Protein AF-A0A520GTH9-F1 (afdb_monomer_lite)

Radius of gyration: 28.16 Å; chains: 1; bounding box: 80×36×62 Å

Sequence (132 aa):
GTRSFLLGDFHVCLAECLGNTLLADTLRDFTARTTLIAMLYQSTHDAAQSCRDHVRIVDALARGDAAAAEALMAEHIGTVHSALRAQASHDPLAQLRDALAPVPGANAAALGRAPAGDPAFDDSSTYLGALL

Structure (mmCIF, N/CA/C/O backbone):
data_AF-A0A520GTH9-F1
#
_entry.id   AF-A0A520GTH9-F1
#
loop_
_atom_site.group_PDB
_atom_site.id
_atom_site.type_symbol
_atom_site.label_atom_id
_atom_site.label_alt_id
_atom_site.label_comp_id
_atom_site.label_asym_id
_atom_site.label_entity_id
_atom_site.label_seq_id
_atom_site.pdbx_PDB_ins_code
_atom_site.Cartn_x
_atom_site.Cartn_y
_atom_site.Cartn_z
_atom_site.occupancy
_atom_site.B_iso_or_equiv
_atom_site.auth_seq_id
_atom_site.auth_comp_id
_atom_site.auth_asym_id
_atom_site.auth_atom_id
_atom_site.pdbx_PDB_model_num
ATOM 1 N N . GLY A 1 1 ? 5.376 16.508 -9.663 1.00 44.72 1 GLY A N 1
ATOM 2 C CA . GLY A 1 1 ? 5.152 17.041 -8.307 1.00 44.72 1 GLY A CA 1
ATOM 3 C C . GLY A 1 1 ? 3.902 16.450 -7.689 1.00 44.72 1 GLY A C 1
ATOM 4 O O . GLY A 1 1 ? 4.001 15.481 -6.960 1.00 44.72 1 GLY A O 1
ATOM 5 N N . THR A 1 2 ? 2.723 16.958 -8.039 1.00 40.03 2 THR A N 1
ATOM 6 C CA . THR A 1 2 ? 1.427 16.597 -7.423 1.00 40.03 2 THR A CA 1
ATOM 7 C C . THR A 1 2 ? 0.949 15.161 -7.678 1.00 40.03 2 THR A C 1
ATOM 9 O O . THR A 1 2 ? 0.224 14.608 -6.864 1.00 40.03 2 THR A O 1
ATOM 12 N N . ARG A 1 3 ? 1.366 14.528 -8.785 1.00 46.72 3 ARG A N 1
ATOM 13 C CA . ARG A 1 3 ? 0.937 13.161 -9.152 1.00 46.72 3 ARG A CA 1
ATOM 14 C C . ARG A 1 3 ? 1.575 12.056 -8.312 1.00 46.72 3 ARG A C 1
ATOM 16 O O . ARG A 1 3 ? 0.880 11.131 -7.924 1.00 46.72 3 ARG A O 1
ATOM 23 N N . SER A 1 4 ? 2.869 12.162 -8.018 1.00 48.19 4 SER A N 1
ATOM 24 C CA . SER A 1 4 ? 3.557 11.190 -7.160 1.00 48.19 4 SER A CA 1
ATOM 25 C C . SER A 1 4 ? 3.226 11.406 -5.680 1.00 48.19 4 SER A C 1
ATOM 27 O O . SER A 1 4 ? 3.176 10.448 -4.921 1.00 48.19 4 SER A O 1
ATOM 29 N N . PHE A 1 5 ? 2.911 12.651 -5.300 1.00 45.00 5 PHE A N 1
ATOM 30 C CA . PHE A 1 5 ? 2.416 13.007 -3.969 1.00 45.00 5 PHE A CA 1
ATOM 31 C C . PHE A 1 5 ? 1.108 12.269 -3.623 1.00 45.00 5 PHE A C 1
ATOM 33 O O . PHE A 1 5 ? 0.982 11.744 -2.529 1.00 45.00 5 PHE A O 1
ATOM 40 N N . LEU A 1 6 ? 0.177 12.122 -4.576 1.00 52.22 6 LEU A N 1
ATOM 41 C CA . LEU A 1 6 ? -1.094 11.409 -4.359 1.00 52.22 6 LEU A CA 1
ATOM 42 C C . LEU A 1 6 ? -0.965 9.879 -4.242 1.00 52.22 6 LEU A C 1
ATOM 44 O O . LEU A 1 6 ? -1.888 9.240 -3.743 1.00 52.22 6 LEU A O 1
ATOM 48 N N . LEU A 1 7 ? 0.133 9.278 -4.713 1.00 60.75 7 LEU A N 1
ATOM 49 C CA . LEU A 1 7 ? 0.280 7.817 -4.724 1.00 60.75 7 LEU A CA 1
ATOM 50 C C . LEU A 1 7 ? 0.706 7.270 -3.360 1.00 60.75 7 LEU A C 1
ATOM 52 O O . LEU A 1 7 ? 0.171 6.271 -2.896 1.00 60.75 7 LEU A O 1
ATOM 56 N N . GLY A 1 8 ? 1.665 7.929 -2.715 1.00 63.94 8 GLY A N 1
ATOM 57 C CA . GLY A 1 8 ? 2.205 7.457 -1.445 1.00 63.94 8 GLY A CA 1
ATOM 58 C C . GLY A 1 8 ? 1.435 7.927 -0.213 1.00 63.94 8 GLY A C 1
ATOM 59 O O . GLY A 1 8 ? 1.250 7.162 0.733 1.00 63.94 8 GLY A O 1
ATOM 60 N N . ASP A 1 9 ? 0.913 9.157 -0.244 1.00 75.25 9 ASP A N 1
ATOM 61 C CA . ASP A 1 9 ? 0.174 9.730 0.889 1.00 75.25 9 ASP A CA 1
ATOM 62 C C . ASP A 1 9 ? -1.159 9.001 1.133 1.00 75.25 9 ASP A C 1
ATOM 64 O O . ASP A 1 9 ? -1.645 8.953 2.258 1.00 75.25 9 ASP A O 1
ATOM 68 N N . PHE A 1 10 ? -1.712 8.342 0.104 1.00 81.75 10 PHE A N 1
ATOM 69 C CA . PHE A 1 10 ? -2.893 7.486 0.233 1.00 81.75 10 PHE A CA 1
ATOM 70 C C . PHE A 1 10 ? -2.684 6.358 1.252 1.00 81.75 10 PHE A C 1
ATOM 72 O O . PHE A 1 10 ? -3.498 6.185 2.160 1.00 81.75 10 PHE A O 1
ATOM 79 N N . HIS A 1 11 ? -1.590 5.602 1.128 1.00 86.62 11 HIS A N 1
ATOM 80 C CA . HIS A 1 11 ? -1.325 4.465 2.010 1.00 86.62 11 HIS A CA 1
ATOM 81 C C . HIS A 1 11 ? -1.036 4.917 3.444 1.00 86.62 11 HIS A C 1
ATOM 83 O O . HIS A 1 11 ? -1.496 4.287 4.395 1.00 86.62 11 HIS A O 1
ATOM 89 N N . VAL A 1 12 ? -0.315 6.031 3.594 1.00 85.50 12 VAL A N 1
ATOM 90 C CA . VAL A 1 12 ? -0.036 6.645 4.897 1.00 85.50 12 VAL A CA 1
ATOM 91 C C . VAL A 1 12 ? -1.335 7.104 5.563 1.00 85.50 12 VAL A C 1
ATOM 93 O O . VAL A 1 12 ? -1.608 6.706 6.693 1.00 85.50 12 VAL A O 1
ATOM 96 N N . CYS A 1 13 ? -2.178 7.847 4.841 1.00 85.56 13 CYS A N 1
ATOM 97 C CA . CYS A 1 13 ? -3.477 8.310 5.326 1.00 85.56 13 CYS A CA 1
ATOM 98 C C . CYS A 1 13 ? -4.382 7.139 5.737 1.00 85.56 13 CYS A C 1
ATOM 100 O O . CYS A 1 13 ? -4.994 7.174 6.802 1.00 85.56 13 CYS A O 1
ATOM 102 N N . LEU A 1 14 ? -4.420 6.060 4.947 1.00 86.25 14 LEU A N 1
ATOM 103 C CA . LEU A 1 14 ? -5.212 4.876 5.279 1.00 86.25 14 LEU A CA 1
ATOM 104 C C . LEU A 1 14 ? -4.745 4.216 6.588 1.00 86.25 14 LEU A C 1
ATOM 106 O O . LEU A 1 14 ? -5.573 3.860 7.425 1.00 86.25 14 LEU A O 1
ATOM 110 N N . ALA A 1 15 ? -3.433 4.072 6.790 1.00 86.19 15 ALA A N 1
ATOM 111 C CA . ALA A 1 15 ? -2.881 3.502 8.019 1.00 86.19 15 ALA A CA 1
ATOM 112 C C . ALA A 1 15 ? -3.130 4.395 9.248 1.00 86.19 15 ALA A C 1
ATOM 114 O O . ALA A 1 15 ? -3.456 3.881 10.320 1.00 86.19 15 ALA A O 1
ATOM 115 N N . GLU A 1 16 ? -3.044 5.719 9.085 1.00 86.31 16 GLU A N 1
ATOM 116 C CA . GLU A 1 16 ? -3.393 6.696 10.124 1.00 86.31 16 GLU A CA 1
ATOM 117 C C . GLU A 1 16 ? -4.880 6.611 10.502 1.00 86.31 16 GLU A C 1
ATOM 119 O O . GLU A 1 16 ? -5.206 6.555 11.688 1.00 86.31 16 GLU A O 1
ATOM 124 N N . CYS A 1 17 ? -5.786 6.511 9.521 1.00 86.06 17 CYS A N 1
ATOM 125 C CA . CYS A 1 17 ? -7.223 6.341 9.764 1.00 86.06 17 CYS A CA 1
ATOM 126 C C . CYS A 1 17 ? -7.562 5.038 10.503 1.00 86.06 17 CYS A C 1
ATOM 128 O O . CYS A 1 17 ? -8.533 4.995 11.257 1.00 86.06 17 CYS A O 1
ATOM 130 N N . LEU A 1 18 ? -6.761 3.987 10.316 1.00 84.81 18 LEU A N 1
ATOM 131 C CA . LEU A 1 18 ? -6.887 2.719 11.040 1.00 84.81 18 LEU A CA 1
ATOM 132 C C . LEU A 1 18 ? -6.222 2.750 12.430 1.00 84.81 18 LEU A C 1
ATOM 134 O O . LEU A 1 18 ? -6.277 1.758 13.155 1.00 84.81 18 LEU A O 1
ATOM 138 N N . GLY A 1 19 ? -5.585 3.864 12.810 1.00 86.44 19 GLY A N 1
ATOM 139 C CA . GLY A 1 19 ? -4.881 4.021 14.084 1.00 86.44 19 GLY A CA 1
ATOM 140 C C . GLY A 1 19 ? -3.566 3.241 14.173 1.00 86.44 19 GLY A C 1
ATOM 141 O O . GLY A 1 19 ? -3.038 3.054 15.269 1.00 86.44 19 GLY A O 1
ATOM 142 N N . ASN A 1 20 ? -3.024 2.772 13.044 1.00 87.88 20 ASN A N 1
ATOM 143 C CA . ASN A 1 20 ? -1.798 1.981 13.008 1.00 87.88 20 ASN A CA 1
ATOM 144 C C . ASN A 1 20 ? -0.586 2.871 12.697 1.00 87.88 20 ASN A C 1
ATOM 146 O O . ASN A 1 20 ? -0.125 2.964 11.559 1.00 87.88 20 ASN A O 1
ATOM 150 N N . THR A 1 21 ? -0.070 3.529 13.735 1.00 83.44 21 THR A N 1
ATOM 151 C CA . THR A 1 21 ? 1.034 4.495 13.630 1.00 83.44 21 THR A CA 1
ATOM 152 C C . THR A 1 21 ? 2.346 3.858 13.171 1.00 83.44 21 THR A C 1
ATOM 154 O O . THR A 1 21 ? 3.033 4.425 12.328 1.00 83.44 21 THR A O 1
ATOM 157 N N . LEU A 1 22 ? 2.660 2.642 13.633 1.00 87.62 22 LEU A N 1
ATOM 158 C CA . LEU A 1 22 ? 3.846 1.900 13.188 1.00 87.62 22 LEU A CA 1
ATOM 159 C C . LEU A 1 22 ? 3.804 1.611 11.679 1.00 87.62 22 LEU A C 1
ATOM 161 O O . LEU A 1 22 ? 4.809 1.750 10.976 1.00 87.62 22 LEU A O 1
ATOM 165 N N . LEU A 1 23 ? 2.634 1.209 11.175 1.00 84.19 23 LEU A N 1
ATOM 166 C CA . LEU A 1 23 ? 2.433 0.976 9.750 1.00 84.19 23 LEU A CA 1
ATOM 167 C C . LEU A 1 23 ? 2.506 2.287 8.962 1.00 84.19 23 LEU A C 1
ATOM 169 O O . LEU A 1 23 ? 3.143 2.311 7.914 1.00 84.19 23 LEU A O 1
ATOM 173 N N . ALA A 1 24 ? 1.916 3.372 9.468 1.00 84.50 24 ALA A N 1
ATOM 174 C CA . ALA A 1 24 ? 1.981 4.685 8.830 1.00 84.50 24 ALA A CA 1
ATOM 175 C C . ALA A 1 24 ? 3.430 5.179 8.670 1.00 84.50 24 ALA A C 1
ATOM 177 O O . ALA A 1 24 ? 3.814 5.604 7.579 1.00 84.50 24 ALA A O 1
ATOM 178 N N . ASP A 1 25 ? 4.259 5.048 9.709 1.00 83.50 25 ASP A N 1
ATOM 179 C CA . ASP A 1 25 ? 5.677 5.429 9.663 1.00 83.50 25 ASP A CA 1
ATOM 180 C C . ASP A 1 25 ? 6.470 4.570 8.669 1.00 83.50 25 ASP A C 1
ATOM 182 O O . ASP A 1 25 ? 7.255 5.085 7.869 1.00 83.50 25 ASP A O 1
ATOM 186 N N . THR A 1 26 ? 6.210 3.260 8.655 1.00 84.19 26 THR A N 1
ATOM 187 C CA . THR A 1 26 ? 6.835 2.328 7.701 1.00 84.19 26 THR A CA 1
ATOM 188 C C . THR A 1 26 ? 6.444 2.666 6.258 1.00 84.19 26 THR A C 1
ATOM 190 O O . THR A 1 26 ? 7.292 2.724 5.364 1.00 84.19 26 THR A O 1
ATOM 193 N N . LEU A 1 27 ? 5.159 2.941 6.019 1.00 83.19 27 LEU A N 1
ATOM 194 C CA . LEU A 1 27 ? 4.643 3.327 4.707 1.00 83.19 27 LEU A CA 1
ATOM 195 C C . LEU A 1 27 ? 5.181 4.681 4.252 1.00 83.19 27 LEU A C 1
ATOM 197 O O . LEU A 1 27 ? 5.337 4.881 3.049 1.00 83.19 27 LEU A O 1
ATOM 201 N N . ARG A 1 28 ? 5.516 5.590 5.172 1.00 83.06 28 ARG A N 1
ATOM 202 C CA . ARG A 1 28 ? 6.146 6.874 4.847 1.00 83.06 28 ARG A CA 1
ATOM 203 C C . ARG A 1 28 ? 7.564 6.685 4.293 1.00 83.06 28 ARG A C 1
ATOM 205 O O . ARG A 1 28 ? 7.887 7.283 3.265 1.00 83.06 28 ARG A O 1
ATOM 212 N N . ASP A 1 29 ? 8.373 5.806 4.894 1.00 78.94 29 ASP A N 1
ATOM 213 C CA . ASP A 1 29 ? 9.714 5.469 4.373 1.00 78.94 29 ASP A CA 1
ATOM 214 C C . ASP A 1 29 ? 9.629 4.764 3.007 1.00 78.94 29 ASP A C 1
ATOM 216 O O . ASP A 1 29 ? 10.321 5.132 2.051 1.00 78.94 29 ASP A O 1
ATOM 220 N N . PHE A 1 30 ? 8.714 3.800 2.863 1.00 77.38 30 PHE A N 1
ATOM 221 C CA . PHE A 1 30 ? 8.494 3.108 1.589 1.00 77.38 30 PHE A CA 1
ATOM 222 C C . PHE A 1 30 ? 7.940 4.024 0.500 1.00 77.38 30 PHE A C 1
ATOM 224 O O . PHE A 1 30 ? 8.358 3.923 -0.656 1.00 77.38 30 PHE A O 1
ATOM 231 N N . THR A 1 31 ? 7.059 4.956 0.854 1.00 71.62 31 THR A N 1
ATOM 232 C CA . THR A 1 31 ? 6.516 5.967 -0.057 1.00 71.62 31 THR A CA 1
ATOM 233 C C . THR A 1 31 ? 7.621 6.833 -0.642 1.00 71.62 31 THR A C 1
ATOM 235 O O . THR A 1 31 ? 7.647 7.042 -1.857 1.00 71.62 31 THR A O 1
ATOM 238 N N . ALA A 1 32 ? 8.563 7.299 0.183 1.00 69.19 32 ALA A N 1
ATOM 239 C CA . ALA A 1 32 ? 9.670 8.133 -0.276 1.00 69.19 32 ALA A CA 1
ATOM 240 C C . ALA A 1 32 ? 10.544 7.396 -1.306 1.00 69.19 32 ALA A C 1
ATOM 242 O O . ALA A 1 32 ? 10.834 7.929 -2.380 1.00 69.19 32 ALA A O 1
ATOM 243 N N . ARG A 1 33 ? 10.897 6.134 -1.027 1.00 68.94 33 ARG A N 1
ATOM 244 C CA . ARG A 1 33 ? 11.703 5.298 -1.935 1.00 68.94 33 ARG A CA 1
ATOM 245 C C . ARG A 1 33 ? 10.961 4.952 -3.226 1.00 68.94 33 ARG A C 1
ATOM 247 O O . ARG A 1 33 ? 11.516 5.095 -4.313 1.00 68.94 33 ARG A O 1
ATOM 254 N N . THR A 1 34 ? 9.699 4.542 -3.120 1.00 65.94 34 THR A N 1
ATOM 255 C CA . THR A 1 34 ? 8.888 4.122 -4.275 1.00 65.94 34 THR A CA 1
ATOM 256 C C . THR A 1 34 ? 8.537 5.309 -5.172 1.00 65.94 34 THR A C 1
ATOM 258 O O . THR A 1 34 ? 8.530 5.173 -6.391 1.00 65.94 34 THR A O 1
ATOM 261 N N . THR A 1 35 ? 8.346 6.502 -4.599 1.00 67.12 35 THR A N 1
ATOM 262 C CA . THR A 1 35 ? 8.111 7.744 -5.353 1.00 67.12 35 THR A CA 1
ATOM 263 C C . THR A 1 35 ? 9.298 8.113 -6.235 1.00 67.12 35 THR A C 1
ATOM 265 O O . THR A 1 35 ? 9.100 8.478 -7.392 1.00 67.12 35 THR A O 1
ATOM 268 N N . LEU A 1 36 ? 10.529 7.986 -5.731 1.00 65.25 36 LEU A N 1
ATOM 269 C CA . LEU A 1 36 ? 11.733 8.247 -6.524 1.00 65.25 36 LEU A CA 1
ATOM 270 C C . LEU A 1 36 ? 11.849 7.282 -7.711 1.00 65.25 36 LEU A C 1
ATOM 272 O O . LEU A 1 36 ? 12.129 7.713 -8.827 1.00 6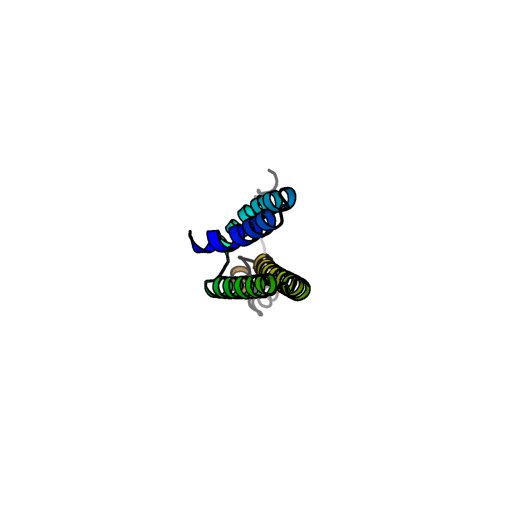5.25 36 LEU A O 1
ATOM 276 N N . ILE A 1 37 ? 11.564 5.997 -7.492 1.00 63.56 37 ILE A N 1
ATOM 277 C CA . ILE A 1 37 ? 11.581 4.980 -8.553 1.00 63.56 37 ILE A CA 1
ATOM 278 C C . ILE A 1 37 ? 10.467 5.247 -9.575 1.00 63.56 37 ILE A C 1
ATOM 280 O O . ILE A 1 37 ? 10.714 5.246 -10.779 1.00 63.56 37 ILE A O 1
ATOM 284 N N . ALA A 1 38 ? 9.259 5.564 -9.106 1.00 62.88 38 ALA A N 1
ATOM 285 C CA . ALA A 1 38 ? 8.137 5.917 -9.965 1.00 62.88 38 ALA A CA 1
ATOM 286 C C . ALA A 1 38 ? 8.421 7.177 -10.798 1.00 62.88 38 ALA A C 1
ATOM 288 O O . ALA A 1 38 ? 8.105 7.216 -11.980 1.00 62.88 38 ALA A O 1
ATOM 289 N N . MET A 1 39 ? 9.055 8.204 -10.228 1.00 64.25 39 MET A N 1
ATOM 290 C CA . MET A 1 39 ? 9.403 9.428 -10.961 1.00 64.25 39 MET A CA 1
ATOM 291 C C . MET A 1 39 ? 10.428 9.200 -12.074 1.00 64.25 39 MET A C 1
ATOM 293 O O . MET A 1 39 ? 10.406 9.929 -13.063 1.00 64.25 39 MET A O 1
ATOM 297 N N . LEU A 1 40 ? 11.315 8.220 -11.916 1.00 62.19 40 LEU A N 1
ATOM 298 C CA . LEU A 1 40 ? 12.329 7.900 -12.916 1.00 62.19 40 LEU A CA 1
ATOM 299 C C . LEU A 1 40 ? 11.773 7.058 -14.075 1.00 62.19 40 LEU A C 1
ATOM 301 O O . LEU A 1 40 ? 12.309 7.146 -15.177 1.00 62.19 40 LEU A O 1
ATOM 305 N N . TYR A 1 41 ? 10.713 6.268 -13.849 1.00 57.56 41 TYR A N 1
ATOM 306 C CA . TYR A 1 41 ? 10.343 5.191 -14.781 1.00 57.56 41 TYR A CA 1
ATOM 307 C C . TYR A 1 41 ? 8.840 4.982 -15.033 1.00 57.56 41 TYR A C 1
ATOM 309 O O . TYR A 1 41 ? 8.488 4.172 -15.889 1.00 57.56 41 TYR A O 1
ATOM 317 N N . GLN A 1 42 ? 7.929 5.678 -14.342 1.00 58.41 42 GLN A N 1
ATOM 318 C CA . GLN A 1 42 ? 6.491 5.512 -14.590 1.00 58.41 42 GLN A CA 1
ATOM 319 C C . GLN A 1 42 ? 6.001 6.335 -15.778 1.00 58.41 42 GLN A C 1
ATOM 321 O O . GLN A 1 42 ? 6.154 7.557 -15.838 1.00 58.41 42 GLN A O 1
ATOM 326 N N . SER A 1 43 ? 5.332 5.644 -16.701 1.00 62.12 43 SER A N 1
ATOM 327 C CA . SER A 1 43 ? 4.612 6.267 -17.803 1.00 62.12 43 SER A CA 1
ATOM 328 C C . SER A 1 43 ? 3.330 6.948 -17.298 1.00 62.12 43 SER A C 1
ATOM 330 O O . SER A 1 43 ? 2.777 6.617 -16.247 1.00 62.12 43 SER A O 1
ATOM 332 N N . THR A 1 44 ? 2.799 7.905 -18.061 1.00 56.75 44 THR A N 1
ATOM 333 C CA . THR A 1 44 ? 1.514 8.559 -17.747 1.00 56.75 44 THR A CA 1
ATOM 334 C C . THR A 1 44 ? 0.331 7.584 -17.710 1.00 56.75 44 THR A C 1
ATOM 336 O O . THR A 1 44 ? -0.678 7.885 -17.070 1.00 56.75 44 THR A O 1
ATOM 339 N N . HIS A 1 45 ? 0.452 6.431 -18.376 1.00 56.12 45 HIS A N 1
ATOM 340 C CA . HIS A 1 45 ? -0.567 5.386 -18.432 1.00 56.12 45 HIS A CA 1
ATOM 341 C C . HIS A 1 45 ? -0.653 4.593 -17.119 1.00 56.12 45 HIS A C 1
ATOM 343 O O . HIS A 1 45 ? -1.750 4.416 -16.586 1.00 56.12 45 HIS A O 1
ATOM 349 N N . ASP A 1 46 ? 0.492 4.211 -16.550 1.00 65.00 46 ASP A N 1
ATOM 350 C CA . ASP A 1 46 ? 0.561 3.416 -15.315 1.00 65.00 46 ASP A CA 1
ATOM 351 C C . ASP A 1 46 ? 0.026 4.198 -14.104 1.00 65.00 46 ASP A C 1
ATOM 353 O O . ASP A 1 46 ? -0.731 3.677 -13.283 1.00 65.00 46 ASP A O 1
ATOM 357 N N . ALA A 1 47 ? 0.304 5.505 -14.059 1.00 64.50 47 ALA A N 1
ATOM 358 C CA . ALA A 1 47 ? -0.218 6.392 -13.022 1.00 64.50 47 ALA A CA 1
ATOM 359 C C . ALA A 1 47 ? -1.757 6.498 -13.046 1.00 64.50 47 ALA A C 1
ATOM 361 O O . ALA A 1 47 ? -2.400 6.556 -11.999 1.00 64.50 47 ALA A O 1
ATOM 362 N N . ALA A 1 48 ? -2.369 6.512 -14.236 1.00 66.81 48 ALA A N 1
ATOM 363 C CA . ALA A 1 48 ? -3.824 6.577 -14.364 1.00 66.81 48 ALA A CA 1
ATOM 364 C C . ALA A 1 48 ? -4.503 5.271 -13.923 1.00 66.81 48 ALA A C 1
ATOM 366 O O . ALA A 1 48 ? -5.628 5.314 -13.423 1.00 66.81 48 ALA A O 1
ATOM 367 N N . GLN A 1 49 ? -3.834 4.128 -14.098 1.00 71.69 49 GLN A N 1
ATOM 368 C CA . GLN A 1 49 ? -4.322 2.840 -13.612 1.00 71.69 49 GLN A CA 1
ATOM 369 C C . GLN A 1 49 ? -4.273 2.766 -12.083 1.00 71.69 49 GLN A C 1
ATOM 371 O O . GLN A 1 49 ? -5.298 2.481 -11.472 1.00 71.69 49 GLN A O 1
ATOM 376 N N . SER A 1 50 ? -3.154 3.146 -11.461 1.00 75.38 50 SER A N 1
ATOM 377 C CA . SER A 1 50 ? -3.033 3.172 -9.994 1.00 75.38 50 SER A CA 1
ATOM 378 C C . SER A 1 50 ? -4.078 4.080 -9.331 1.00 75.38 50 SER A C 1
ATOM 380 O O . SER A 1 50 ? -4.680 3.694 -8.330 1.00 75.38 50 SER A O 1
ATOM 382 N N . CYS A 1 51 ? -4.389 5.242 -9.920 1.00 77.62 51 CYS A N 1
ATOM 383 C CA . CYS A 1 51 ? -5.479 6.088 -9.425 1.00 77.62 51 CYS A CA 1
ATOM 384 C C . CYS A 1 51 ? -6.845 5.383 -9.454 1.00 77.62 51 CYS A C 1
ATOM 386 O O . CYS A 1 51 ? -7.637 5.554 -8.528 1.00 77.62 51 CYS A O 1
ATOM 388 N N . ARG A 1 52 ? -7.140 4.599 -10.500 1.00 83.31 52 ARG A N 1
ATOM 389 C CA . ARG A 1 52 ? -8.395 3.833 -10.581 1.00 83.31 52 ARG A CA 1
ATOM 390 C C . ARG A 1 52 ? -8.448 2.732 -9.526 1.00 83.31 52 ARG A C 1
ATOM 392 O O . ARG A 1 52 ? -9.506 2.524 -8.938 1.00 83.31 52 ARG A O 1
ATOM 399 N N . ASP A 1 53 ? -7.326 2.071 -9.263 1.00 86.75 53 ASP A N 1
ATOM 400 C CA . ASP A 1 53 ? -7.245 1.030 -8.237 1.00 86.75 53 ASP A CA 1
ATOM 401 C C . ASP A 1 53 ? -7.522 1.611 -6.841 1.00 86.75 53 ASP A C 1
ATOM 403 O O . ASP A 1 53 ? -8.337 1.064 -6.099 1.00 86.75 53 ASP A O 1
ATOM 407 N N . HIS A 1 54 ? -6.940 2.773 -6.516 1.00 89.69 54 HIS A N 1
ATOM 408 C CA . HIS A 1 54 ? -7.190 3.459 -5.242 1.00 89.69 54 HIS A CA 1
ATOM 409 C C . HIS A 1 54 ? -8.669 3.804 -5.039 1.00 89.69 54 HIS A C 1
ATOM 411 O O . HIS A 1 54 ? -9.205 3.578 -3.956 1.00 89.69 54 HIS A O 1
ATOM 417 N N . VAL A 1 55 ? -9.355 4.296 -6.078 1.00 89.94 55 VAL A N 1
ATOM 418 C CA . VAL A 1 55 ? -10.799 4.587 -6.003 1.00 89.94 55 VAL A CA 1
ATOM 419 C C . VAL A 1 55 ? -11.595 3.321 -5.681 1.00 89.94 55 VAL A C 1
ATOM 421 O O . VAL A 1 55 ? -12.420 3.336 -4.772 1.00 89.94 55 VAL A O 1
ATOM 424 N N . ARG A 1 56 ? -11.299 2.196 -6.348 1.00 92.38 56 ARG A N 1
ATOM 425 C CA . ARG A 1 56 ? -11.984 0.915 -6.092 1.00 92.38 56 ARG A CA 1
ATOM 426 C C . ARG A 1 56 ? -11.797 0.438 -4.649 1.00 92.38 56 ARG A C 1
ATOM 428 O O . ARG A 1 56 ? -12.746 -0.078 -4.057 1.00 92.38 56 ARG A O 1
ATOM 435 N N . ILE A 1 57 ? -10.597 0.611 -4.091 1.00 91.62 57 ILE A N 1
ATOM 436 C CA . ILE A 1 57 ? -10.286 0.265 -2.696 1.00 91.62 57 ILE A CA 1
ATOM 437 C C . ILE A 1 57 ? -11.107 1.136 -1.739 1.00 91.62 57 ILE A C 1
ATOM 439 O O . ILE A 1 57 ? -11.766 0.608 -0.844 1.00 91.62 57 ILE A O 1
ATOM 443 N N . VAL A 1 58 ? -11.111 2.458 -1.942 1.00 91.00 58 VAL A N 1
ATOM 444 C CA . VAL A 1 58 ? -11.881 3.396 -1.108 1.00 91.00 58 VAL A CA 1
ATOM 445 C C . VAL A 1 58 ? -13.374 3.087 -1.167 1.00 91.00 58 VAL A C 1
ATOM 447 O O . VAL A 1 58 ? -14.028 3.061 -0.128 1.00 91.00 58 VAL A O 1
ATOM 450 N N . ASP A 1 59 ? -13.907 2.776 -2.346 1.00 93.00 59 ASP A N 1
ATOM 451 C CA . ASP A 1 59 ? -15.314 2.414 -2.504 1.00 93.00 59 ASP A CA 1
ATOM 452 C C . ASP A 1 59 ? -15.671 1.131 -1.735 1.00 93.00 59 ASP A C 1
ATOM 454 O O . ASP A 1 59 ? -16.757 1.035 -1.162 1.00 93.00 59 ASP A O 1
ATOM 458 N N . ALA A 1 60 ? -14.782 0.132 -1.710 1.00 93.69 60 ALA A N 1
ATOM 459 C CA . ALA A 1 60 ? -14.980 -1.087 -0.923 1.00 93.69 60 ALA A CA 1
ATOM 460 C C . ALA A 1 60 ? -14.962 -0.802 0.586 1.00 93.69 60 ALA A C 1
ATOM 462 O O . ALA A 1 60 ? -15.860 -1.248 1.305 1.00 93.69 60 ALA A O 1
ATOM 463 N N . LEU A 1 61 ? -14.009 0.016 1.043 1.00 91.25 61 LEU A N 1
ATOM 464 C CA . LEU A 1 61 ? -13.933 0.467 2.434 1.00 91.25 61 LEU A CA 1
ATOM 465 C C . LEU A 1 61 ? -15.183 1.257 2.847 1.00 91.25 61 LEU A C 1
ATOM 467 O O . LEU A 1 61 ? -15.737 1.006 3.913 1.00 91.25 61 LEU A O 1
ATOM 471 N N . ALA A 1 62 ? -15.678 2.154 1.990 1.00 92.25 62 ALA A N 1
ATOM 472 C CA . ALA A 1 62 ? -16.873 2.958 2.251 1.00 92.25 62 ALA A CA 1
ATOM 473 C C . ALA A 1 62 ? -18.147 2.109 2.394 1.00 92.25 62 ALA A C 1
ATOM 475 O O . ALA A 1 62 ? -19.061 2.481 3.129 1.00 92.25 62 ALA A O 1
ATOM 476 N N . ARG A 1 63 ? -18.206 0.950 1.726 1.00 95.56 63 ARG A N 1
ATOM 477 C CA . ARG A 1 63 ? -19.290 -0.035 1.887 1.00 95.56 63 ARG A CA 1
ATOM 478 C C . ARG A 1 63 ? -19.118 -0.946 3.109 1.00 95.56 63 ARG A C 1
ATOM 480 O O . ARG A 1 63 ? -20.001 -1.758 3.368 1.00 95.56 63 ARG A O 1
ATOM 487 N N . GLY A 1 64 ? -18.007 -0.839 3.841 1.00 92.94 64 GLY A N 1
ATOM 488 C CA . GLY A 1 64 ? -17.667 -1.728 4.956 1.00 92.94 64 GLY A CA 1
ATOM 489 C C . GLY A 1 64 ? -17.225 -3.131 4.524 1.00 92.94 64 GLY A C 1
ATOM 490 O O . GLY A 1 64 ? -17.160 -4.034 5.355 1.00 92.94 64 GLY A O 1
ATOM 491 N N . ASP A 1 65 ? -16.920 -3.331 3.239 1.00 96.19 65 ASP A N 1
ATOM 492 C CA . ASP A 1 65 ? -16.507 -4.623 2.692 1.00 96.19 65 ASP A CA 1
ATOM 493 C C . ASP A 1 65 ? -14.986 -4.789 2.804 1.00 96.19 65 ASP A C 1
ATOM 495 O O . ASP A 1 65 ? -14.222 -4.530 1.869 1.00 96.19 65 ASP A O 1
ATOM 499 N N . ALA A 1 66 ? -14.543 -5.193 3.996 1.00 91.06 66 ALA A N 1
ATOM 500 C CA . ALA A 1 66 ? -13.127 -5.371 4.299 1.00 91.06 66 ALA A CA 1
ATOM 501 C C . ALA A 1 66 ? -12.466 -6.452 3.426 1.00 91.06 66 ALA A C 1
ATOM 503 O O . ALA A 1 66 ? -11.327 -6.274 3.001 1.00 91.06 66 ALA A O 1
ATOM 504 N N . ALA A 1 67 ? -13.185 -7.536 3.112 1.00 94.62 67 ALA A N 1
ATOM 505 C CA . ALA A 1 67 ? -12.655 -8.631 2.302 1.00 94.62 67 ALA A CA 1
ATOM 506 C C . ALA A 1 67 ? -12.395 -8.183 0.856 1.00 94.62 67 ALA A C 1
ATOM 508 O O . ALA A 1 67 ? -11.341 -8.475 0.289 1.00 94.62 67 ALA A O 1
ATOM 509 N N . ALA A 1 68 ? -13.321 -7.420 0.265 1.00 94.50 68 ALA A N 1
ATOM 510 C CA . ALA A 1 68 ? -13.100 -6.844 -1.055 1.00 94.50 68 ALA A CA 1
ATOM 511 C C . ALA A 1 68 ? -11.970 -5.806 -1.046 1.00 94.50 68 ALA A C 1
ATOM 513 O O . ALA A 1 68 ? -11.153 -5.792 -1.965 1.00 94.50 68 ALA A O 1
ATOM 514 N N . ALA A 1 69 ? -11.893 -4.955 -0.018 1.00 92.50 69 ALA A N 1
ATOM 515 C CA . ALA A 1 69 ? -10.823 -3.967 0.102 1.00 92.50 69 ALA A CA 1
ATOM 516 C C . ALA A 1 69 ? -9.433 -4.625 0.195 1.00 92.50 69 ALA A C 1
ATOM 518 O O . ALA A 1 69 ? -8.499 -4.172 -0.466 1.00 92.50 69 ALA A O 1
ATOM 519 N N . GLU A 1 70 ? -9.306 -5.715 0.956 1.00 93.56 70 GLU A N 1
ATOM 520 C CA . GLU A 1 70 ? -8.071 -6.499 1.064 1.00 93.56 70 GLU A CA 1
ATOM 521 C C . GLU A 1 70 ? -7.670 -7.114 -0.283 1.00 93.56 70 GLU A C 1
ATOM 523 O O . GLU A 1 70 ? -6.532 -6.942 -0.727 1.00 93.56 70 GLU A O 1
ATOM 528 N N . ALA A 1 71 ? -8.611 -7.770 -0.969 1.00 95.44 71 ALA A N 1
ATOM 529 C CA . ALA A 1 71 ? -8.354 -8.379 -2.272 1.00 95.44 71 ALA A CA 1
ATOM 530 C C . ALA A 1 71 ? -7.892 -7.342 -3.312 1.00 95.44 71 ALA A C 1
ATOM 532 O O . ALA A 1 71 ? -6.924 -7.574 -4.038 1.00 95.44 71 ALA A O 1
ATOM 533 N N . LEU A 1 72 ? -8.542 -6.174 -3.343 1.00 94.62 72 LEU A N 1
ATOM 534 C CA . LEU A 1 72 ? -8.178 -5.068 -4.230 1.00 94.62 72 LEU A CA 1
ATOM 535 C C . LEU A 1 72 ? -6.800 -4.484 -3.892 1.00 94.62 72 LEU A C 1
ATOM 537 O O . LEU A 1 72 ? -6.034 -4.161 -4.798 1.00 94.62 72 LEU A O 1
ATOM 541 N N . MET A 1 73 ? -6.454 -4.372 -2.605 1.00 91.44 73 MET A N 1
ATOM 542 C CA . MET A 1 73 ? -5.129 -3.911 -2.180 1.00 91.44 73 MET A CA 1
ATOM 543 C C . MET A 1 73 ? -4.029 -4.895 -2.604 1.00 91.44 73 MET A C 1
ATOM 545 O O . MET A 1 73 ? -2.979 -4.475 -3.093 1.00 91.44 73 MET A O 1
ATOM 549 N N . ALA A 1 74 ? -4.269 -6.202 -2.469 1.00 92.56 74 ALA A N 1
ATOM 550 C CA . ALA A 1 74 ? -3.330 -7.233 -2.905 1.00 92.56 74 ALA A CA 1
ATOM 551 C C . ALA A 1 74 ? -3.113 -7.208 -4.430 1.00 92.56 74 ALA A C 1
ATOM 553 O O . ALA A 1 74 ? -1.971 -7.260 -4.892 1.00 92.56 74 ALA A O 1
ATOM 554 N N . GLU A 1 75 ? -4.191 -7.071 -5.211 1.00 91.88 75 GLU A N 1
ATOM 555 C CA . GLU A 1 75 ? -4.133 -6.919 -6.673 1.00 91.88 75 GLU A CA 1
ATOM 556 C C . GLU A 1 75 ? -3.329 -5.672 -7.078 1.00 91.88 75 GLU A C 1
ATOM 558 O O . GLU A 1 75 ? -2.436 -5.744 -7.931 1.00 91.88 75 GLU A O 1
ATOM 563 N N . HIS A 1 76 ? -3.602 -4.539 -6.426 1.00 89.00 76 HIS A N 1
ATOM 564 C CA . HIS A 1 76 ? -2.908 -3.280 -6.667 1.00 89.00 76 HIS A CA 1
ATOM 565 C C . HIS A 1 76 ? -1.395 -3.407 -6.421 1.00 89.00 76 HIS A C 1
ATOM 567 O O . HIS A 1 76 ? -0.590 -3.103 -7.307 1.00 89.00 76 HIS A O 1
ATOM 573 N N . ILE A 1 77 ? -0.991 -3.938 -5.261 1.00 86.69 77 ILE A N 1
ATOM 574 C CA . ILE A 1 77 ? 0.426 -4.147 -4.924 1.00 86.69 77 ILE A CA 1
ATOM 575 C C . ILE A 1 77 ? 1.084 -5.123 -5.907 1.00 86.69 77 ILE A C 1
ATOM 577 O O . ILE A 1 77 ? 2.211 -4.885 -6.344 1.00 86.69 77 ILE A O 1
ATOM 581 N N . GLY A 1 78 ? 0.391 -6.195 -6.301 1.00 86.12 78 GLY A N 1
ATOM 582 C CA . GLY A 1 78 ? 0.894 -7.156 -7.285 1.00 86.12 78 GLY A CA 1
ATOM 583 C C . GLY A 1 78 ? 1.157 -6.524 -8.656 1.00 86.12 78 GLY A C 1
ATOM 584 O O . GLY A 1 78 ? 2.179 -6.810 -9.290 1.00 86.12 78 GLY A O 1
ATOM 585 N N . THR A 1 79 ? 0.281 -5.616 -9.085 1.00 83.00 79 THR A N 1
ATOM 586 C CA . THR A 1 79 ? 0.432 -4.853 -10.332 1.00 83.00 79 THR A CA 1
ATOM 587 C C . THR A 1 79 ? 1.641 -3.922 -10.262 1.00 83.00 79 THR A C 1
ATOM 589 O O . THR A 1 79 ? 2.502 -3.964 -11.145 1.00 83.00 79 THR A O 1
ATOM 592 N N . VAL A 1 80 ? 1.766 -3.148 -9.178 1.00 79.06 80 VAL A N 1
ATOM 593 C CA . VAL A 1 80 ? 2.914 -2.254 -8.951 1.00 79.06 80 VAL A CA 1
ATOM 594 C C . VAL A 1 80 ? 4.222 -3.046 -8.897 1.00 79.06 80 VAL A C 1
ATOM 596 O O . VAL A 1 80 ? 5.187 -2.695 -9.573 1.00 79.06 80 VAL A O 1
ATOM 599 N N . HIS A 1 81 ? 4.257 -4.158 -8.159 1.00 81.00 81 HIS A N 1
ATOM 600 C CA . HIS A 1 81 ? 5.432 -5.024 -8.063 1.00 81.00 81 HIS A CA 1
ATOM 601 C C . HIS A 1 81 ? 5.848 -5.588 -9.430 1.00 81.00 81 HIS A C 1
AT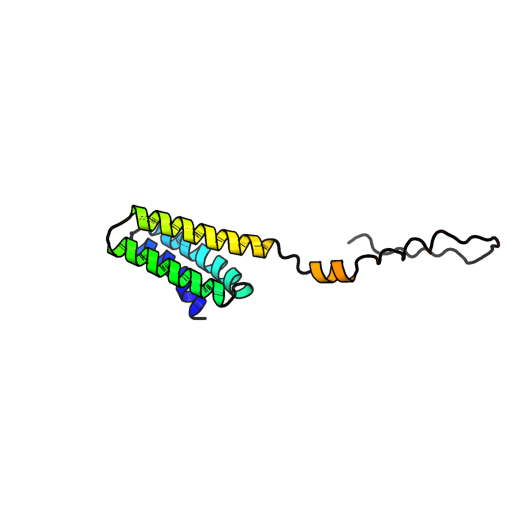OM 603 O O . HIS A 1 81 ? 7.031 -5.590 -9.771 1.00 81.00 81 HIS A O 1
ATOM 609 N N . SER A 1 82 ? 4.884 -6.038 -10.237 1.00 80.62 82 SER A N 1
ATOM 610 C CA . SER A 1 82 ? 5.151 -6.574 -11.577 1.00 80.62 82 SER A CA 1
ATOM 611 C C . SER A 1 82 ? 5.705 -5.505 -12.515 1.00 80.62 82 SER A C 1
ATOM 613 O O . SER A 1 82 ? 6.686 -5.757 -13.217 1.00 80.62 82 SER A O 1
ATOM 615 N N . ALA A 1 83 ? 5.138 -4.296 -12.473 1.00 74.94 83 ALA A N 1
ATOM 616 C CA . ALA A 1 83 ? 5.645 -3.160 -13.229 1.00 74.94 83 ALA A CA 1
ATOM 617 C C . ALA A 1 83 ? 7.094 -2.839 -12.830 1.00 74.94 83 ALA A C 1
ATOM 619 O O . ALA A 1 83 ? 7.961 -2.756 -13.701 1.00 74.94 83 ALA A O 1
ATOM 620 N N . LEU A 1 84 ? 7.383 -2.731 -11.528 1.00 72.94 84 LEU A N 1
ATOM 621 C CA . LEU A 1 84 ? 8.731 -2.459 -11.014 1.00 72.94 84 LEU A CA 1
ATOM 622 C C . LEU A 1 84 ? 9.737 -3.556 -11.397 1.00 72.94 84 LEU A C 1
ATOM 624 O O . LEU A 1 84 ? 10.877 -3.260 -11.754 1.00 72.94 84 LEU A O 1
ATOM 628 N N . ARG A 1 85 ? 9.325 -4.828 -11.375 1.00 73.81 85 ARG A N 1
ATOM 629 C CA . ARG A 1 85 ? 10.184 -5.952 -11.773 1.00 73.81 85 ARG A CA 1
ATOM 630 C C . ARG A 1 85 ? 10.529 -5.919 -13.261 1.00 73.81 85 ARG A C 1
ATOM 632 O O . ARG A 1 85 ? 11.690 -6.131 -13.601 1.00 73.81 85 ARG A O 1
ATOM 639 N N . ALA A 1 86 ? 9.555 -5.633 -14.126 1.00 69.38 86 ALA A N 1
ATOM 640 C CA . ALA A 1 86 ? 9.792 -5.479 -15.562 1.00 69.38 86 ALA A CA 1
ATOM 641 C C . ALA A 1 86 ? 10.794 -4.346 -15.859 1.00 69.38 86 ALA A C 1
ATOM 643 O O . ALA A 1 86 ? 11.598 -4.442 -16.787 1.00 69.38 86 ALA A O 1
ATOM 644 N N . GLN A 1 87 ? 10.796 -3.302 -15.026 1.00 64.12 87 GLN A N 1
ATOM 645 C CA . GLN A 1 87 ? 11.724 -2.176 -15.134 1.00 64.12 87 GLN A CA 1
ATOM 646 C C . GLN A 1 87 ? 13.142 -2.544 -14.669 1.00 64.12 87 GLN A C 1
ATOM 648 O O . GLN A 1 87 ? 14.107 -2.198 -15.343 1.00 64.12 87 GLN A O 1
ATOM 653 N N . ALA A 1 88 ? 13.292 -3.304 -13.578 1.00 64.06 88 ALA A N 1
ATOM 654 C CA . ALA A 1 88 ? 14.604 -3.759 -13.097 1.00 64.06 88 ALA A CA 1
ATOM 655 C C . ALA A 1 88 ? 15.335 -4.676 -14.098 1.00 64.06 88 ALA A C 1
ATOM 657 O O . ALA A 1 88 ? 16.561 -4.746 -14.092 1.00 64.06 88 ALA A O 1
ATOM 658 N N . SER A 1 89 ? 14.593 -5.369 -14.969 1.00 62.47 89 SER A N 1
ATOM 659 C CA . SER A 1 89 ? 15.155 -6.167 -16.065 1.00 62.47 89 SER A CA 1
ATOM 660 C C . SER A 1 89 ? 15.542 -5.359 -17.309 1.00 62.47 89 SER A C 1
ATOM 662 O O . SER A 1 89 ? 16.072 -5.944 -18.252 1.00 62.47 89 SER A O 1
ATOM 664 N N . HIS A 1 90 ? 15.287 -4.044 -17.348 1.00 63.50 90 HIS A N 1
ATOM 665 C CA . HIS A 1 90 ? 15.674 -3.216 -18.485 1.00 63.50 90 HIS A CA 1
ATOM 666 C C . HIS A 1 90 ? 17.190 -3.006 -18.486 1.00 63.50 90 HIS A C 1
ATOM 668 O O . HIS A 1 90 ? 17.730 -2.179 -17.758 1.00 63.50 90 HIS A O 1
ATOM 674 N N . ASP A 1 91 ? 17.878 -3.742 -19.346 1.00 71.75 91 ASP A N 1
ATOM 675 C CA . ASP A 1 91 ? 19.303 -3.591 -19.586 1.00 71.75 91 ASP A CA 1
ATOM 676 C C . ASP A 1 91 ? 19.561 -2.367 -20.486 1.00 71.75 91 ASP A C 1
ATOM 678 O O . ASP A 1 91 ? 19.256 -2.402 -21.682 1.00 71.75 91 ASP A O 1
ATOM 682 N N . PRO A 1 92 ? 20.105 -1.260 -19.947 1.00 68.88 92 PRO A N 1
ATOM 683 C CA . PRO A 1 92 ? 20.273 -0.013 -20.693 1.00 68.88 92 PRO A CA 1
ATOM 684 C C . PRO A 1 92 ? 21.261 -0.144 -21.858 1.00 68.88 92 PRO A C 1
ATOM 686 O O . PRO A 1 92 ? 21.254 0.684 -22.766 1.00 68.88 92 PRO A O 1
ATOM 689 N N . LEU A 1 93 ? 22.092 -1.188 -21.859 1.00 77.44 93 LEU A N 1
ATOM 690 C CA . LEU A 1 93 ? 23.048 -1.459 -22.923 1.00 77.44 93 LEU A CA 1
ATOM 691 C C . LEU A 1 93 ? 22.535 -2.506 -23.912 1.00 77.44 93 LEU A C 1
ATOM 693 O O . LEU A 1 93 ? 23.261 -2.815 -24.849 1.00 77.44 93 LEU A O 1
ATOM 697 N N . ALA A 1 94 ? 21.317 -3.036 -23.754 1.00 77.81 94 ALA A N 1
ATOM 698 C CA . ALA A 1 94 ? 20.787 -4.087 -24.622 1.00 77.81 94 ALA A CA 1
ATOM 699 C C . ALA A 1 94 ? 20.801 -3.678 -26.102 1.00 77.81 94 ALA A C 1
ATOM 701 O O . ALA A 1 94 ? 21.339 -4.411 -26.925 1.00 77.81 94 ALA A O 1
ATOM 702 N N . GLN A 1 95 ? 20.308 -2.479 -26.432 1.00 74.50 95 GLN A N 1
ATOM 703 C CA . GLN A 1 95 ? 20.326 -1.967 -27.811 1.00 74.50 95 GLN A CA 1
ATOM 704 C C . GLN A 1 95 ? 21.746 -1.759 -28.342 1.00 74.50 95 GLN A C 1
ATOM 706 O O . GLN A 1 95 ? 22.020 -2.052 -29.501 1.00 74.50 95 GLN A O 1
ATOM 711 N N . LEU A 1 96 ? 22.664 -1.276 -27.500 1.00 77.25 96 LEU A N 1
ATOM 712 C CA . LEU A 1 96 ? 24.058 -1.095 -27.895 1.00 77.25 96 LEU A CA 1
ATOM 713 C C . LEU A 1 96 ? 24.742 -2.447 -28.130 1.00 77.25 96 LEU A C 1
ATOM 715 O O . LEU A 1 96 ? 25.495 -2.600 -29.082 1.00 77.25 96 LEU A O 1
ATOM 719 N N . ARG A 1 97 ? 24.467 -3.439 -27.284 1.00 83.38 97 ARG A N 1
ATOM 720 C CA . ARG A 1 97 ? 25.028 -4.787 -27.395 1.00 83.38 97 ARG A CA 1
ATOM 721 C C . ARG A 1 97 ? 24.509 -5.515 -28.632 1.00 83.38 97 ARG A C 1
ATOM 723 O O . ARG A 1 97 ? 25.280 -6.223 -29.264 1.00 83.38 97 ARG A O 1
ATOM 730 N N . ASP A 1 98 ? 23.245 -5.295 -28.983 1.00 83.06 98 ASP A N 1
ATOM 731 C CA . ASP A 1 98 ? 22.626 -5.817 -30.202 1.00 83.06 98 ASP A CA 1
ATOM 732 C C . ASP A 1 98 ? 23.205 -5.137 -31.455 1.00 83.06 98 ASP A C 1
ATOM 734 O O . ASP A 1 98 ? 23.589 -5.801 -32.413 1.00 83.06 98 ASP A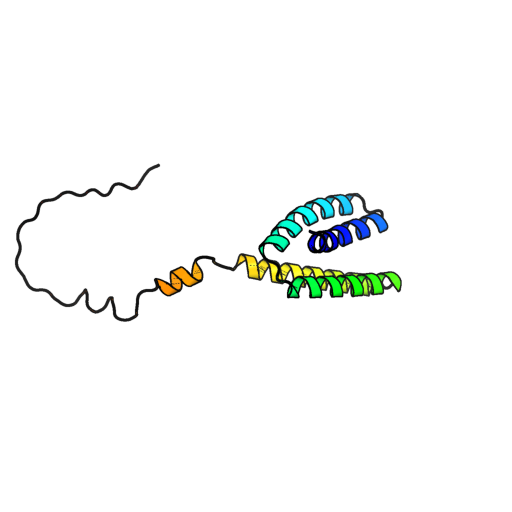 O 1
ATOM 738 N N . ALA A 1 99 ? 23.400 -3.813 -31.410 1.00 84.25 99 ALA A N 1
ATOM 739 C CA . ALA A 1 99 ? 24.045 -3.058 -32.488 1.00 84.25 99 ALA A CA 1
ATOM 740 C C . ALA A 1 99 ? 25.531 -3.415 -32.685 1.00 84.25 99 ALA A C 1
ATOM 742 O O . ALA A 1 99 ? 26.048 -3.310 -33.797 1.00 84.25 99 ALA A O 1
ATOM 743 N N . LEU A 1 100 ? 26.220 -3.824 -31.616 1.00 85.19 100 LEU A N 1
ATOM 744 C CA . LEU A 1 100 ? 27.619 -4.265 -31.633 1.00 85.19 100 LEU A CA 1
ATOM 745 C C . LEU A 1 100 ? 27.768 -5.790 -31.777 1.00 85.19 100 LEU A C 1
ATOM 747 O O . LEU A 1 100 ? 28.892 -6.297 -31.722 1.00 85.19 100 LEU A O 1
ATOM 751 N N . ALA A 1 101 ? 26.668 -6.533 -31.946 1.00 85.81 101 ALA A N 1
ATOM 752 C CA . ALA A 1 101 ? 26.727 -7.974 -32.128 1.00 85.81 101 ALA A CA 1
ATOM 753 C C . ALA A 1 101 ? 27.493 -8.315 -33.425 1.00 85.81 101 ALA A C 1
ATOM 755 O O . ALA A 1 101 ? 27.304 -7.651 -34.450 1.00 85.81 101 ALA A O 1
ATOM 756 N N . PRO A 1 102 ? 28.365 -9.343 -33.425 1.00 79.31 102 PRO A N 1
ATOM 757 C CA . PRO A 1 102 ? 29.131 -9.703 -34.612 1.00 79.31 102 PRO A CA 1
ATOM 758 C C . PRO A 1 102 ? 28.198 -10.062 -35.770 1.00 79.31 102 PRO A C 1
ATOM 760 O O . PRO A 1 102 ? 27.357 -10.952 -35.641 1.00 79.31 102 PRO A O 1
ATOM 763 N N . VAL A 1 103 ? 28.375 -9.412 -36.922 1.00 76.69 103 VAL A N 1
ATOM 764 C CA . VAL A 1 103 ? 27.609 -9.748 -38.128 1.00 76.69 103 VAL A CA 1
ATOM 765 C C . VAL A 1 103 ? 27.921 -11.202 -38.521 1.00 76.69 103 VAL A C 1
ATOM 767 O O . VAL A 1 103 ? 29.105 -11.537 -38.686 1.00 76.69 103 VAL A O 1
ATOM 770 N N . PRO A 1 104 ? 26.910 -12.080 -38.691 1.00 61.28 104 PRO A N 1
ATOM 771 C CA . PRO A 1 104 ? 27.129 -13.452 -39.133 1.00 61.28 104 PRO A CA 1
ATOM 772 C C . PRO A 1 104 ? 27.849 -13.446 -40.486 1.00 61.28 104 PRO A C 1
ATOM 774 O O . PRO A 1 104 ? 27.296 -13.011 -41.493 1.00 61.28 104 PRO A O 1
ATOM 777 N N . GLY A 1 105 ? 29.108 -13.887 -40.492 1.00 57.75 105 GLY A N 1
ATOM 778 C CA . GLY A 1 105 ? 29.968 -13.918 -41.681 1.00 57.75 105 GLY A CA 1
ATOM 779 C C . GLY A 1 105 ? 31.290 -13.156 -41.553 1.00 57.75 105 GLY A C 1
ATOM 780 O O . GLY A 1 105 ? 32.219 -13.456 -42.298 1.00 57.75 105 GLY A O 1
ATOM 781 N N . ALA A 1 106 ? 31.447 -12.253 -40.577 1.00 55.81 106 ALA A N 1
ATOM 782 C CA . ALA A 1 106 ? 32.699 -11.501 -40.412 1.00 55.81 106 ALA A CA 1
ATOM 783 C C . ALA A 1 106 ? 33.873 -12.361 -39.893 1.00 55.81 106 ALA A C 1
ATOM 785 O O . ALA A 1 106 ? 35.030 -12.054 -40.166 1.00 55.81 106 ALA A 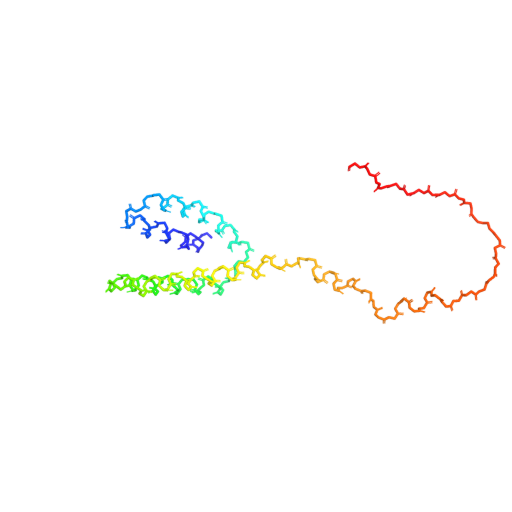O 1
ATOM 786 N N . ASN A 1 107 ? 33.588 -13.472 -39.199 1.00 50.78 107 ASN A N 1
ATOM 787 C CA . ASN A 1 107 ? 34.620 -14.335 -38.607 1.00 50.78 107 ASN A CA 1
ATOM 788 C C . ASN A 1 107 ? 35.032 -15.532 -39.493 1.00 50.78 107 ASN A C 1
ATOM 790 O O . ASN A 1 107 ? 35.959 -16.261 -39.157 1.00 50.78 107 ASN A O 1
ATOM 794 N N . ALA A 1 108 ? 34.370 -15.741 -40.638 1.00 47.19 108 ALA A N 1
ATOM 795 C CA . ALA A 1 108 ? 34.742 -16.806 -41.578 1.00 47.19 108 ALA A CA 1
ATOM 796 C C . ALA A 1 108 ? 35.832 -16.366 -42.576 1.00 47.19 108 ALA A C 1
ATOM 798 O O . ALA A 1 108 ? 36.542 -17.206 -43.121 1.00 47.19 108 ALA A O 1
ATOM 799 N N . ALA A 1 109 ? 35.998 -15.056 -42.798 1.00 46.78 109 ALA A N 1
ATOM 800 C CA . ALA A 1 109 ? 36.976 -14.526 -43.751 1.00 46.78 109 ALA A CA 1
ATOM 801 C C . ALA A 1 109 ? 38.393 -14.357 -43.163 1.00 46.78 109 ALA A C 1
ATOM 803 O O . ALA A 1 109 ? 39.353 -14.262 -43.924 1.00 46.78 109 ALA A O 1
ATOM 804 N N . ALA A 1 110 ? 38.547 -14.349 -41.833 1.00 49.38 110 ALA A N 1
ATOM 805 C CA . ALA A 1 110 ? 39.835 -14.085 -41.180 1.00 49.38 110 ALA A CA 1
ATOM 806 C C . ALA A 1 110 ? 40.711 -15.336 -40.950 1.00 49.38 110 ALA A C 1
ATOM 808 O O . ALA A 1 110 ? 41.900 -15.201 -40.681 1.00 49.38 110 ALA A O 1
ATOM 809 N N . LEU A 1 111 ? 40.168 -16.553 -41.090 1.00 47.62 111 LEU A N 1
ATOM 810 C CA . LEU A 1 111 ? 40.890 -17.811 -40.813 1.00 47.62 111 LEU A CA 1
ATOM 811 C C . LEU A 1 111 ? 41.299 -18.597 -42.075 1.00 47.62 111 LEU A C 1
ATOM 813 O O . LEU A 1 111 ? 41.678 -19.761 -41.985 1.00 47.62 111 LEU A O 1
ATOM 817 N N . GLY A 1 112 ? 41.247 -17.975 -43.257 1.00 45.84 112 GLY A N 1
ATOM 818 C CA . GLY A 1 112 ? 41.366 -18.678 -44.539 1.00 45.84 112 GLY A CA 1
ATOM 819 C C . GLY A 1 112 ? 42.322 -18.070 -45.563 1.00 45.84 112 GLY A C 1
ATOM 820 O O . GLY A 1 112 ? 41.986 -18.072 -46.745 1.00 45.84 112 GLY A O 1
ATOM 821 N N . ARG A 1 113 ? 43.496 -17.547 -45.176 1.00 38.47 113 ARG A N 1
ATOM 822 C CA . ARG A 1 113 ? 44.591 -17.321 -46.143 1.00 38.47 113 ARG A CA 1
ATOM 823 C C . ARG A 1 113 ? 45.973 -17.257 -45.478 1.00 38.47 113 ARG A C 1
ATOM 825 O O . ARG A 1 113 ? 46.397 -16.203 -45.027 1.00 38.47 113 ARG A O 1
ATOM 832 N N . ALA A 1 114 ? 46.703 -18.371 -45.491 1.00 47.41 114 ALA A N 1
ATOM 833 C CA . ALA A 1 114 ? 48.170 -18.333 -45.533 1.00 47.41 114 ALA A CA 1
ATOM 834 C C . ALA A 1 114 ? 48.595 -18.203 -47.012 1.00 47.41 114 ALA A C 1
ATOM 836 O O . ALA A 1 114 ? 47.932 -18.791 -47.876 1.00 47.41 114 ALA A O 1
ATOM 837 N N . PRO A 1 115 ? 49.652 -17.435 -47.337 1.00 45.16 115 PRO A N 1
ATOM 838 C CA . PRO A 1 115 ? 50.963 -18.084 -47.375 1.00 45.16 115 PRO A CA 1
ATOM 839 C C . PRO A 1 115 ? 52.156 -17.228 -46.900 1.00 45.16 115 PRO A C 1
ATOM 841 O O . PRO A 1 115 ? 52.261 -16.046 -47.203 1.00 45.16 115 PRO A O 1
ATOM 844 N N . ALA A 1 116 ? 53.056 -17.926 -46.199 1.00 46.66 116 ALA A N 1
ATOM 845 C CA . ALA A 1 116 ? 54.523 -17.873 -46.205 1.00 46.66 116 ALA A CA 1
ATOM 846 C C . ALA A 1 116 ? 55.263 -16.543 -46.467 1.00 46.66 116 ALA A C 1
ATOM 848 O O . ALA A 1 116 ? 55.280 -16.041 -47.588 1.00 46.66 116 ALA A O 1
ATOM 849 N N . GLY A 1 117 ? 56.060 -16.133 -45.470 1.00 35.22 117 GLY A N 1
ATOM 850 C CA . GLY A 1 117 ? 57.284 -15.347 -45.666 1.00 35.22 117 GLY A CA 1
ATOM 851 C C . GLY A 1 117 ? 57.513 -14.272 -44.604 1.00 35.22 117 GLY A C 1
ATOM 852 O O . GLY A 1 117 ? 57.111 -13.135 -44.805 1.00 35.22 117 GLY A O 1
ATOM 853 N N . ASP A 1 118 ? 58.180 -14.635 -43.508 1.00 39.09 118 ASP A N 1
ATOM 854 C CA . ASP A 1 118 ? 58.804 -13.704 -42.548 1.00 39.09 118 ASP A CA 1
ATOM 855 C C . ASP A 1 118 ? 60.190 -13.251 -43.095 1.00 39.09 118 ASP A C 1
ATOM 857 O O . ASP A 1 118 ? 60.704 -13.944 -43.985 1.00 39.09 118 ASP A O 1
ATOM 861 N N . PRO A 1 119 ? 60.859 -12.181 -42.589 1.00 51.28 119 PRO A N 1
ATOM 862 C CA . PRO A 1 119 ? 60.808 -11.761 -41.187 1.00 51.28 119 PRO A CA 1
ATOM 863 C C . PRO A 1 119 ? 60.836 -10.250 -40.878 1.00 51.28 119 PRO A C 1
ATOM 865 O O . PRO A 1 119 ? 61.156 -9.402 -41.709 1.00 51.28 119 PRO A O 1
ATOM 868 N N . ALA A 1 120 ? 60.646 -10.005 -39.579 1.00 45.91 120 ALA A N 1
ATOM 869 C CA . ALA A 1 120 ? 61.167 -8.905 -38.767 1.00 45.91 120 ALA A CA 1
ATOM 870 C C . ALA A 1 120 ? 60.290 -7.655 -38.651 1.0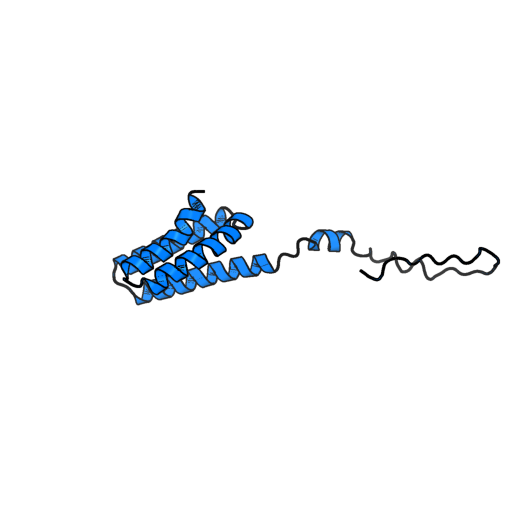0 45.91 120 ALA A C 1
ATOM 872 O O . ALA A 1 120 ? 60.476 -6.699 -39.392 1.00 45.91 120 ALA A O 1
ATOM 873 N N . PHE A 1 121 ? 59.469 -7.612 -37.594 1.00 37.12 121 PHE A N 1
ATOM 874 C CA . PHE A 1 121 ? 59.401 -6.426 -36.741 1.00 37.12 121 PHE A CA 1
ATOM 875 C C . PHE A 1 121 ? 59.357 -6.814 -35.259 1.00 37.12 121 PHE A C 1
ATOM 877 O O . PHE A 1 121 ? 58.686 -7.755 -34.847 1.00 37.12 121 PHE A O 1
ATOM 884 N N . ASP A 1 122 ? 60.189 -6.072 -34.544 1.00 42.97 122 ASP A N 1
ATOM 885 C CA . ASP A 1 122 ? 60.657 -6.160 -33.170 1.00 42.97 122 ASP A CA 1
ATOM 886 C C . ASP A 1 122 ? 59.553 -6.111 -32.100 1.00 42.97 122 ASP A C 1
ATOM 888 O O . ASP A 1 122 ? 58.494 -5.505 -32.274 1.00 42.97 122 ASP A O 1
ATOM 892 N N . ASP A 1 123 ? 59.855 -6.768 -30.986 1.00 50.84 123 ASP A N 1
ATOM 893 C CA . ASP A 1 123 ? 59.043 -6.968 -29.795 1.00 50.84 123 ASP A CA 1
ATOM 894 C C . ASP A 1 123 ? 58.933 -5.668 -28.982 1.00 50.84 123 ASP 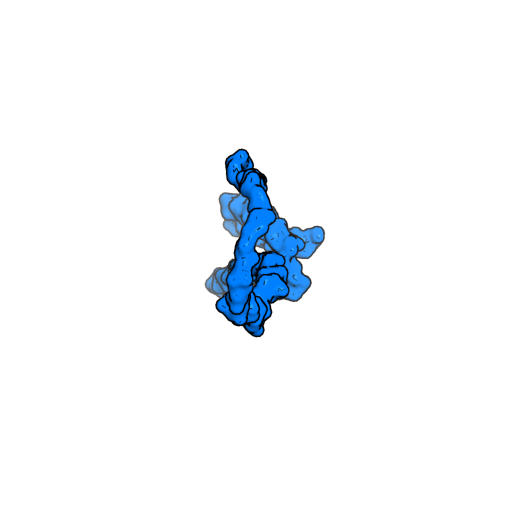A C 1
ATOM 896 O O . ASP A 1 123 ? 59.915 -5.129 -28.472 1.00 50.84 123 ASP A O 1
ATOM 900 N N . SER A 1 124 ? 57.715 -5.154 -28.820 1.00 42.81 124 SER A N 1
ATOM 901 C CA . SER A 1 124 ? 57.396 -4.271 -27.695 1.00 42.81 124 SER A CA 1
ATOM 902 C C . SER A 1 124 ? 55.930 -4.382 -27.317 1.00 42.81 124 SER A C 1
ATOM 904 O O . SER A 1 124 ? 55.071 -3.567 -27.656 1.00 42.81 124 SER A O 1
ATOM 906 N N . SER A 1 125 ? 55.678 -5.434 -26.548 1.00 47.91 125 SER A N 1
ATOM 907 C CA . SER A 1 125 ? 54.570 -5.548 -25.612 1.00 47.91 125 SER A CA 1
ATOM 908 C C . SER A 1 125 ? 54.426 -4.284 -24.748 1.00 47.91 125 SER A C 1
ATOM 910 O O . SER A 1 125 ? 55.276 -3.973 -23.917 1.00 47.91 125 SER A O 1
ATOM 912 N N . THR A 1 126 ? 53.317 -3.559 -24.901 1.00 41.91 126 THR A N 1
ATOM 913 C CA . THR A 1 126 ? 52.801 -2.648 -23.864 1.00 41.91 126 THR A CA 1
ATOM 914 C C . THR A 1 126 ? 51.338 -2.972 -23.586 1.00 41.91 126 THR A C 1
ATOM 916 O O . THR A 1 126 ? 50.409 -2.257 -23.947 1.00 41.91 126 THR A O 1
ATOM 919 N N . TYR A 1 127 ? 51.144 -4.108 -22.918 1.00 42.59 127 TYR A N 1
ATOM 920 C CA . TYR A 1 127 ? 49.923 -4.424 -22.186 1.00 42.59 127 TYR A CA 1
ATOM 921 C C . TYR A 1 127 ? 50.012 -3.732 -20.817 1.00 42.59 127 TYR A C 1
ATOM 923 O O . TYR A 1 127 ? 50.696 -4.211 -19.916 1.00 42.59 127 TYR A O 1
ATOM 931 N N . LEU A 1 128 ? 49.366 -2.574 -20.661 1.00 41.66 128 LEU A N 1
ATOM 932 C CA . LEU A 1 128 ? 49.332 -1.832 -19.397 1.00 41.66 128 LEU A CA 1
ATOM 933 C C . LEU A 1 128 ? 47.881 -1.454 -19.078 1.00 41.66 128 LEU A C 1
ATOM 935 O O . LEU A 1 128 ? 47.345 -0.482 -19.600 1.00 41.66 128 LEU A O 1
ATOM 939 N N . GLY A 1 129 ? 47.233 -2.276 -18.248 1.00 40.81 129 GLY A N 1
ATOM 940 C CA . GLY A 1 129 ? 45.840 -2.067 -17.848 1.00 40.81 129 GLY A CA 1
ATOM 941 C C . GLY A 1 129 ? 45.286 -3.066 -16.829 1.00 40.81 129 GLY A C 1
ATOM 942 O O . GLY A 1 129 ? 44.087 -3.321 -16.836 1.00 40.81 129 GLY A O 1
ATOM 943 N N . ALA A 1 130 ? 46.132 -3.645 -15.971 1.00 39.03 130 ALA A N 1
ATOM 944 C CA . ALA A 1 130 ? 45.695 -4.383 -14.787 1.00 39.03 130 ALA A CA 1
ATOM 945 C C . ALA A 1 130 ? 46.401 -3.817 -13.546 1.00 39.03 130 ALA A C 1
ATOM 947 O O . ALA A 1 130 ? 47.622 -3.677 -13.565 1.00 39.03 130 ALA A O 1
ATOM 948 N N . LEU A 1 131 ? 45.604 -3.571 -12.497 1.00 40.16 131 LEU A N 1
ATOM 949 C CA . LEU A 1 131 ? 45.916 -3.033 -11.159 1.00 40.16 131 LEU A CA 1
ATOM 950 C C . LEU A 1 131 ? 45.929 -1.500 -11.038 1.00 40.16 131 LEU A C 1
ATOM 952 O O . LEU A 1 131 ? 46.973 -0.866 -11.162 1.00 40.16 131 LEU A O 1
ATOM 956 N N . LEU A 1 132 ? 44.760 -0.927 -10.729 1.00 40.91 132 LEU A N 1
ATOM 957 C CA . LEU A 1 132 ? 44.401 -0.420 -9.391 1.00 40.91 132 LEU A CA 1
ATOM 958 C C . LEU A 1 132 ? 42.878 -0.253 -9.284 1.00 40.91 132 LEU A C 1
ATOM 960 O O . LEU A 1 132 ? 42.279 0.270 -10.248 1.00 40.91 132 LEU A O 1
#

pLDDT: mean 70.54, std 17.96, range [35.22, 96.19]

Secondary structure (DSSP, 8-state):
-HHHHHHHHHHHHHHHHTT-HHHHHHHHHHHHHHHHHHHHH--HHHHHHHHHHHHHHHHHHHTT-HHHHHHHHHHHHHHHHHHHHHHHT--TTHHHHHHTSPPTTTTTSSSS--------------------

Foldseek 3Di:
DVLLVVLQVLQLVVCVVVVNVVSSVVSVVVSVVLSVVCVVDPDPVVSVVLVVLSVQLVVCVVVVNVVSNVVSVVVSVVSSVVSSVVVVPDDVCPVVCVVVPDDVPPVVVPPDDDDDDDDDDDDDDDPDDDDD